Protein AF-A0AAV4LVR0-F1 (afdb_monomer_lite)

Secondary structure (DSSP, 8-state):
-HHHHHHHHHHHH-GGGHHHHHHHHHHHHHHHHHHHHHHHHT-SS-TT---SS-HHHHHHHH-HHHHHHHHHHHHHHHHHHHHGGGS-TTSHHHHHHHHHHHHHHHHHHHHHHHHHHHHHHHHHHHHHHHHHHH-

Foldseek 3Di:
DLLLVLLVLLCVVCVVCVVVSVVLSCLQVLLVVLLVVLVVLVVDDDPQPVVPADPLLNVCVVDPPLVVLLVVLLSLLSVLSNCLVVDDPPDPSNVVSVVSNVVSVVSNVSSSVNSNSSNVVSVVSVVVSVVVVVD

Organism: Babesia caballi (NCBI:txid5871)

Sequence (135 aa):
MSSSYLCFINGKQHPQYLEWFYLLMVIDICGHWLHNYACALYSNTNHKDVKDAYFILRVYYQTKWLMVAAILMYESFLGAMYVRPMYPSGHIIHGFMTIVLYVSAPLFAYKTLTNFLQGVYGCSRIMRYDIETAN

Structure (mmCIF, N/CA/C/O backbone):
data_AF-A0AAV4LVR0-F1
#
_entry.id   AF-A0AAV4LVR0-F1
#
loop_
_atom_site.group_PDB
_atom_site.id
_atom_site.type_symbol
_atom_site.label_atom_id
_atom_site.label_alt_id
_atom_site.label_comp_id
_atom_site.label_asym_id
_atom_site.label_entity_id
_atom_site.label_seq_id
_atom_site.pdbx_PDB_ins_code
_atom_site.Cartn_x
_atom_site.Cartn_y
_atom_site.Cartn_z
_atom_site.occupancy
_atom_site.B_iso_or_equiv
_atom_site.auth_seq_id
_atom_site.auth_comp_id
_atom_site.auth_asym_id
_atom_site.auth_atom_id
_atom_site.pdbx_PDB_model_num
ATOM 1 N N . MET A 1 1 ? 3.302 10.451 2.814 1.00 58.91 1 MET A N 1
ATOM 2 C CA . MET A 1 1 ? 4.139 10.537 4.037 1.00 58.91 1 MET A CA 1
ATOM 3 C C . MET A 1 1 ? 3.326 10.507 5.336 1.00 58.91 1 MET A C 1
ATOM 5 O O . MET A 1 1 ? 3.791 9.873 6.270 1.00 58.91 1 MET A O 1
ATOM 9 N N . SER A 1 2 ? 2.115 11.087 5.406 1.00 71.94 2 SER A N 1
ATOM 10 C CA . SER A 1 2 ? 1.169 10.877 6.533 1.00 71.94 2 SER A CA 1
ATOM 11 C C . SER A 1 2 ? 0.869 9.382 6.779 1.00 71.94 2 SER A C 1
ATOM 13 O O . SER A 1 2 ? 1.028 8.863 7.881 1.00 71.94 2 SER A O 1
ATOM 15 N N . SER A 1 3 ? 0.597 8.648 5.699 1.00 76.44 3 SER A N 1
ATOM 16 C CA . SER A 1 3 ? 0.386 7.195 5.657 1.00 76.44 3 SER A CA 1
ATOM 17 C C . SER A 1 3 ? 1.495 6.360 6.319 1.00 76.44 3 SER A C 1
ATOM 19 O O . SER A 1 3 ? 1.209 5.410 7.043 1.00 76.44 3 SER A O 1
ATOM 21 N N . SER A 1 4 ? 2.763 6.727 6.115 1.00 77.50 4 SER A N 1
ATOM 22 C CA . SER A 1 4 ? 3.925 6.001 6.649 1.00 77.50 4 SER A CA 1
ATOM 23 C C . SER A 1 4 ? 4.046 6.160 8.169 1.00 77.50 4 SER A C 1
ATOM 25 O O . SER A 1 4 ? 4.399 5.216 8.873 1.00 77.50 4 SER A O 1
ATOM 27 N N . TYR A 1 5 ? 3.687 7.338 8.689 1.00 81.31 5 TYR A N 1
ATOM 28 C CA . TYR A 1 5 ? 3.649 7.604 10.126 1.00 81.31 5 TYR A CA 1
ATOM 29 C C . TYR A 1 5 ? 2.566 6.773 10.829 1.00 81.31 5 TYR A C 1
ATOM 31 O O . TYR A 1 5 ? 2.818 6.178 11.877 1.00 81.31 5 TYR A O 1
ATOM 39 N N . LEU A 1 6 ? 1.387 6.649 10.211 1.00 79.88 6 LEU A N 1
ATOM 40 C CA . LEU A 1 6 ? 0.309 5.801 10.723 1.00 79.88 6 LEU A CA 1
ATOM 41 C C . LEU A 1 6 ? 0.693 4.313 10.740 1.00 79.88 6 LEU A C 1
ATOM 43 O O . LEU A 1 6 ? 0.364 3.621 11.704 1.00 79.88 6 LEU A O 1
ATOM 47 N N . CYS A 1 7 ? 1.424 3.820 9.733 1.00 80.38 7 CYS A N 1
ATOM 48 C CA . CYS A 1 7 ? 1.960 2.453 9.745 1.00 80.38 7 CYS A CA 1
ATOM 49 C C . CYS A 1 7 ? 2.930 2.226 10.914 1.00 80.38 7 CYS A C 1
ATOM 51 O O . CYS A 1 7 ? 2.857 1.192 11.576 1.00 80.38 7 CYS A O 1
ATOM 53 N N . PHE A 1 8 ? 3.804 3.194 11.208 1.00 82.94 8 PHE A N 1
ATOM 54 C CA . PHE A 1 8 ? 4.766 3.090 12.309 1.00 82.94 8 PHE A CA 1
ATOM 55 C C . PHE A 1 8 ? 4.081 3.019 13.681 1.00 82.94 8 PHE A C 1
ATOM 57 O O . PHE A 1 8 ? 4.413 2.171 14.511 1.00 82.94 8 PHE A O 1
ATOM 64 N N . ILE A 1 9 ? 3.083 3.876 13.911 1.00 84.69 9 ILE A N 1
ATOM 65 C CA . ILE A 1 9 ? 2.321 3.878 15.163 1.00 84.69 9 ILE A CA 1
ATOM 66 C C . ILE A 1 9 ? 1.537 2.567 15.332 1.00 84.69 9 ILE A C 1
ATOM 68 O O . ILE A 1 9 ? 1.573 1.966 16.408 1.00 84.69 9 ILE A O 1
ATOM 72 N N . ASN A 1 10 ? 0.872 2.094 14.273 1.00 81.56 10 ASN A N 1
ATOM 73 C CA . ASN A 1 10 ? 0.157 0.817 14.303 1.00 81.56 10 ASN A CA 1
ATOM 74 C C . ASN A 1 10 ? 1.111 -0.364 14.547 1.00 81.56 10 ASN A C 1
ATOM 76 O O . ASN A 1 10 ? 0.779 -1.256 15.326 1.00 81.56 10 ASN A O 1
ATOM 80 N N . GLY A 1 11 ? 2.317 -0.343 13.968 1.00 79.44 11 GLY A N 1
ATOM 81 C CA . GLY A 1 11 ? 3.355 -1.347 14.223 1.00 79.44 11 GLY A CA 1
ATOM 82 C C . GLY A 1 11 ? 3.794 -1.405 15.690 1.00 79.44 11 GLY A C 1
ATOM 83 O O . GLY A 1 11 ? 4.008 -2.491 16.222 1.00 79.44 11 GLY A O 1
ATOM 84 N N . LYS A 1 12 ? 3.854 -0.257 16.381 1.00 82.00 12 LYS A N 1
ATOM 85 C CA . LYS A 1 12 ? 4.137 -0.203 17.827 1.00 82.00 12 LYS A CA 1
ATOM 86 C C . LYS A 1 12 ? 2.998 -0.790 18.669 1.00 82.00 12 LYS A C 1
ATOM 88 O O . LYS A 1 12 ? 3.263 -1.451 19.669 1.00 82.00 12 LYS A O 1
ATOM 93 N N . GLN A 1 13 ? 1.744 -0.528 18.299 1.00 81.19 13 GLN A N 1
ATOM 94 C CA . GLN A 1 13 ? 0.571 -1.003 19.044 1.00 81.19 13 GLN A CA 1
ATOM 95 C C . GLN A 1 13 ? 0.274 -2.488 18.797 1.00 81.19 13 GLN A C 1
ATOM 97 O O . GLN A 1 13 ? -0.221 -3.178 19.686 1.00 81.19 13 GLN A O 1
ATOM 102 N N . HIS A 1 14 ? 0.610 -2.989 17.608 1.00 79.12 14 HIS A N 1
ATOM 103 C CA . HIS A 1 14 ? 0.389 -4.367 17.189 1.00 79.12 14 HIS A CA 1
ATOM 104 C C . HIS A 1 14 ? 1.703 -5.033 16.744 1.00 79.12 14 HIS A C 1
ATOM 106 O O . HIS A 1 14 ? 1.898 -5.274 15.549 1.00 79.12 14 HIS A O 1
ATOM 112 N N . PRO A 1 15 ? 2.594 -5.396 17.689 1.00 76.00 15 PRO A N 1
ATOM 113 C CA . PRO A 1 15 ? 3.914 -5.948 17.369 1.00 76.00 15 PRO A CA 1
ATOM 114 C C . PRO A 1 15 ? 3.856 -7.266 16.580 1.00 76.00 15 PRO A C 1
ATOM 116 O O . PRO A 1 15 ? 4.788 -7.585 15.853 1.00 76.00 15 PRO A O 1
ATOM 119 N N . GLN A 1 16 ? 2.744 -8.004 16.658 1.00 78.31 16 GLN A N 1
ATOM 120 C CA . GLN A 1 16 ? 2.517 -9.238 15.894 1.00 78.31 16 GLN A CA 1
ATOM 121 C C . GLN A 1 16 ? 2.384 -9.015 14.376 1.00 78.31 16 GLN A C 1
ATOM 123 O O . GLN A 1 16 ? 2.640 -9.932 13.605 1.00 78.31 16 GLN A O 1
ATOM 128 N N . TYR A 1 17 ? 1.995 -7.813 13.936 1.00 78.94 17 TYR A N 1
ATOM 129 C CA . TYR A 1 17 ? 1.811 -7.469 12.516 1.00 78.94 17 TYR A CA 1
ATOM 130 C C . TYR A 1 17 ? 2.863 -6.474 12.014 1.00 78.94 17 TYR A C 1
ATOM 132 O O . TYR A 1 17 ? 2.716 -5.889 10.941 1.00 78.94 17 TYR A O 1
ATOM 140 N N . LEU A 1 18 ? 3.927 -6.268 12.792 1.00 81.19 18 LEU A N 1
ATOM 141 C CA . LEU A 1 18 ? 4.960 -5.276 12.525 1.00 81.19 18 LEU A CA 1
ATOM 142 C C . LEU A 1 18 ? 5.603 -5.479 11.145 1.00 81.19 18 LEU A C 1
ATOM 144 O O . LEU A 1 18 ? 5.685 -4.528 10.371 1.00 81.19 18 LEU A O 1
ATOM 148 N N . GLU A 1 19 ? 5.967 -6.714 10.794 1.00 83.00 19 GLU A N 1
ATOM 149 C CA . GLU A 1 19 ? 6.558 -7.053 9.490 1.00 83.00 19 GLU A CA 1
ATOM 150 C C . GLU A 1 19 ? 5.664 -6.626 8.317 1.00 83.00 19 GLU A C 1
ATOM 152 O O . GLU A 1 19 ? 6.139 -6.028 7.351 1.00 83.00 19 GLU A O 1
ATOM 157 N N . TRP A 1 20 ? 4.351 -6.839 8.433 1.00 82.69 20 TRP A N 1
ATOM 158 C CA . TRP A 1 20 ? 3.386 -6.449 7.406 1.00 82.69 20 TRP A CA 1
ATOM 159 C C . TRP A 1 20 ? 3.290 -4.933 7.240 1.00 82.69 20 TRP A C 1
ATOM 161 O O . TRP A 1 20 ? 3.254 -4.447 6.110 1.00 82.69 20 TRP A O 1
ATOM 171 N N . PHE A 1 21 ? 3.305 -4.169 8.336 1.00 82.50 21 PHE A N 1
ATOM 172 C CA . PHE A 1 21 ? 3.314 -2.703 8.264 1.00 82.50 21 PHE A CA 1
ATOM 173 C C . PHE A 1 21 ? 4.590 -2.157 7.627 1.00 82.50 21 PHE A C 1
ATOM 175 O O . PHE A 1 21 ? 4.519 -1.206 6.843 1.00 82.50 21 PHE A O 1
ATOM 182 N N . TYR A 1 22 ? 5.741 -2.770 7.914 1.00 83.81 22 TYR A N 1
ATOM 183 C CA . TYR A 1 22 ? 6.998 -2.414 7.261 1.00 83.81 22 TYR A CA 1
ATOM 184 C C . TYR A 1 22 ? 6.974 -2.736 5.766 1.00 83.81 22 TYR A C 1
ATOM 186 O O . TYR A 1 22 ? 7.326 -1.871 4.967 1.00 83.81 22 TYR A O 1
ATOM 194 N N . LEU A 1 23 ? 6.493 -3.917 5.368 1.00 85.19 23 LEU A N 1
ATOM 195 C CA . LEU A 1 23 ? 6.350 -4.279 3.954 1.00 85.19 23 LEU A CA 1
ATOM 196 C C . LEU A 1 23 ? 5.411 -3.325 3.206 1.00 85.19 23 LEU A C 1
ATOM 198 O O . LEU A 1 23 ? 5.763 -2.834 2.136 1.00 85.19 23 LEU A O 1
ATOM 202 N N . LEU A 1 24 ? 4.250 -3.003 3.783 1.00 85.06 24 LEU A N 1
ATOM 203 C CA . LEU A 1 24 ? 3.305 -2.039 3.211 1.00 85.06 24 LEU A CA 1
ATOM 204 C C . LEU A 1 24 ? 3.942 -0.660 3.015 1.00 85.06 24 LEU A C 1
ATOM 206 O O . LEU A 1 24 ? 3.779 -0.044 1.964 1.00 85.06 24 LEU A O 1
ATOM 210 N N . MET A 1 25 ? 4.696 -0.190 4.009 1.00 84.94 25 MET A N 1
ATOM 211 C CA . MET A 1 25 ? 5.405 1.085 3.939 1.00 84.94 25 MET A CA 1
ATOM 212 C C . MET A 1 25 ? 6.498 1.078 2.865 1.00 84.94 25 MET A C 1
ATOM 214 O O . MET A 1 25 ? 6.610 2.044 2.112 1.00 84.94 25 MET A O 1
ATOM 218 N N . VAL A 1 26 ? 7.284 0.002 2.768 1.00 85.56 26 VAL A N 1
ATOM 219 C CA . VAL A 1 26 ? 8.317 -0.145 1.732 1.00 85.56 26 VAL A CA 1
ATOM 220 C C . VAL A 1 26 ? 7.676 -0.145 0.347 1.00 85.56 26 VAL A C 1
ATOM 222 O O . VAL A 1 26 ? 8.125 0.596 -0.520 1.00 85.56 26 VAL A O 1
ATOM 225 N N . ILE A 1 27 ? 6.593 -0.898 0.140 1.00 85.31 27 ILE A N 1
ATOM 226 C CA . ILE A 1 27 ? 5.876 -0.939 -1.143 1.00 85.31 27 ILE A CA 1
ATOM 227 C C . ILE A 1 27 ? 5.308 0.438 -1.506 1.00 85.31 27 ILE A C 1
ATOM 229 O O . ILE A 1 27 ? 5.426 0.857 -2.656 1.00 85.31 27 ILE A O 1
ATOM 233 N N . ASP A 1 28 ? 4.720 1.161 -0.549 1.00 83.06 28 ASP A N 1
ATOM 234 C CA . ASP A 1 28 ? 4.169 2.498 -0.789 1.00 83.06 28 ASP A CA 1
ATOM 235 C C . ASP A 1 28 ? 5.262 3.500 -1.190 1.00 83.06 28 ASP A C 1
ATOM 237 O O . ASP A 1 28 ? 5.119 4.199 -2.195 1.00 83.06 28 ASP A O 1
ATOM 241 N N . ILE A 1 29 ? 6.381 3.531 -0.460 1.00 83.50 29 ILE A N 1
ATOM 242 C CA . ILE A 1 29 ? 7.498 4.441 -0.742 1.00 83.50 29 ILE A CA 1
ATOM 243 C C . ILE A 1 29 ? 8.185 4.037 -2.051 1.00 83.50 29 ILE A C 1
ATOM 245 O O . ILE A 1 29 ? 8.252 4.840 -2.981 1.00 83.50 29 ILE A O 1
ATOM 249 N N . CYS A 1 30 ? 8.660 2.797 -2.168 1.00 84.25 30 CYS A N 1
ATOM 250 C CA . CYS A 1 30 ? 9.381 2.334 -3.351 1.00 84.25 30 CYS A CA 1
ATOM 251 C C . CYS A 1 30 ? 8.521 2.425 -4.616 1.00 84.25 30 CYS A C 1
ATOM 253 O O . CYS A 1 30 ? 9.024 2.868 -5.644 1.00 84.25 30 CYS A O 1
ATOM 255 N N . GLY A 1 31 ? 7.233 2.072 -4.547 1.00 80.88 31 GLY A N 1
ATOM 256 C CA . GLY A 1 31 ? 6.317 2.150 -5.685 1.00 80.88 31 GLY A CA 1
ATOM 257 C C . GLY A 1 31 ? 6.182 3.568 -6.243 1.00 80.88 31 GLY A C 1
ATOM 258 O O . GLY A 1 31 ? 6.350 3.774 -7.447 1.00 80.88 31 GLY A O 1
ATOM 259 N N . HIS A 1 32 ? 5.963 4.562 -5.373 1.00 81.31 32 HIS A N 1
ATOM 260 C CA . HIS A 1 32 ? 5.883 5.963 -5.796 1.00 81.31 32 HIS A CA 1
ATOM 261 C C . HIS A 1 32 ? 7.223 6.480 -6.326 1.00 81.31 32 HIS A C 1
ATOM 263 O O . HIS A 1 32 ? 7.250 7.152 -7.356 1.00 81.31 32 HIS A O 1
ATOM 269 N N . TRP A 1 33 ? 8.335 6.164 -5.657 1.00 80.94 33 TRP A N 1
ATOM 270 C CA . TRP A 1 33 ? 9.660 6.641 -6.060 1.00 80.94 33 TRP A CA 1
ATOM 271 C C . TRP A 1 33 ? 10.123 6.042 -7.391 1.00 80.94 33 TRP A C 1
ATOM 273 O O . TRP A 1 33 ? 10.570 6.791 -8.255 1.00 80.94 33 TRP A O 1
ATOM 283 N N . LEU A 1 34 ? 9.959 4.732 -7.599 1.00 80.44 34 LEU A N 1
ATOM 284 C CA . LEU A 1 34 ? 10.316 4.057 -8.854 1.00 80.44 34 LEU A CA 1
ATOM 285 C C . LEU A 1 34 ? 9.493 4.577 -10.031 1.00 80.44 34 LEU A C 1
ATOM 287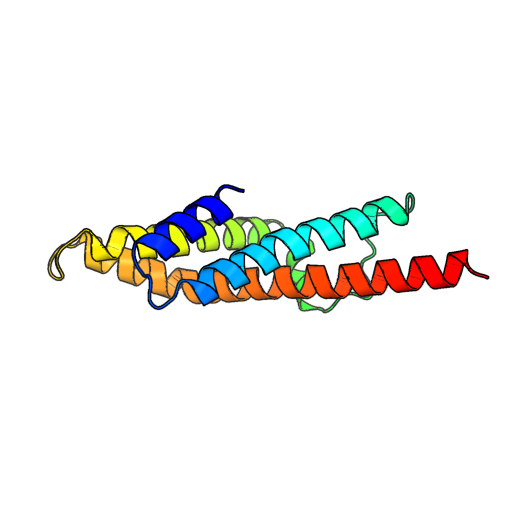 O O . LEU A 1 34 ? 10.037 4.840 -11.102 1.00 80.44 34 LEU A O 1
ATOM 291 N N . HIS A 1 35 ? 8.189 4.774 -9.831 1.00 76.88 35 HIS A N 1
ATOM 292 C CA . HIS A 1 35 ? 7.331 5.345 -10.861 1.00 76.88 35 HIS A CA 1
ATOM 293 C C . HIS A 1 35 ? 7.745 6.780 -11.221 1.00 76.88 35 HIS A C 1
ATOM 295 O O . HIS A 1 35 ? 7.794 7.137 -12.398 1.00 76.88 35 HIS A O 1
ATOM 301 N N . ASN A 1 36 ? 8.073 7.601 -10.219 1.00 78.31 36 ASN A N 1
ATOM 302 C CA . ASN A 1 36 ? 8.480 8.986 -10.439 1.00 78.31 36 ASN A CA 1
ATOM 303 C C . ASN A 1 36 ? 9.867 9.079 -11.098 1.00 78.31 36 ASN A C 1
ATOM 305 O O . ASN A 1 36 ? 10.069 9.887 -12.000 1.00 78.31 36 ASN A O 1
ATOM 309 N N . TYR A 1 37 ? 10.795 8.203 -10.707 1.00 81.19 37 TYR A N 1
ATOM 310 C CA . TYR A 1 37 ? 12.119 8.088 -11.317 1.00 81.19 37 TYR A CA 1
ATOM 311 C C . TYR A 1 37 ? 12.033 7.663 -12.789 1.00 81.19 37 TYR A C 1
ATOM 313 O O . TYR A 1 37 ? 12.628 8.306 -13.651 1.00 81.19 37 TYR A O 1
ATOM 321 N N . ALA A 1 38 ? 11.202 6.664 -13.105 1.00 74.75 38 ALA A N 1
ATOM 322 C CA . ALA A 1 38 ? 10.928 6.270 -14.486 1.00 74.75 38 ALA A CA 1
ATOM 323 C C . ALA A 1 38 ? 10.324 7.419 -15.317 1.00 74.75 38 ALA A C 1
ATOM 325 O O . ALA A 1 38 ? 10.647 7.578 -16.492 1.00 74.75 38 ALA A O 1
ATOM 326 N N . CYS A 1 39 ? 9.452 8.240 -14.722 1.00 70.75 39 CYS A N 1
ATOM 327 C CA . CYS A 1 39 ? 8.912 9.429 -15.384 1.00 70.75 39 CYS A CA 1
ATOM 328 C C . CYS A 1 39 ? 9.972 10.517 -15.620 1.00 70.75 39 CYS A C 1
ATOM 330 O O . CYS A 1 39 ? 9.897 11.199 -16.639 1.00 70.75 39 CYS A O 1
ATOM 332 N N . ALA A 1 40 ? 10.944 10.670 -14.717 1.00 78.19 40 ALA A N 1
ATOM 333 C CA . ALA A 1 40 ? 12.033 11.634 -14.858 1.00 78.19 40 ALA A CA 1
ATOM 334 C C . ALA A 1 40 ? 13.041 11.231 -15.949 1.00 78.19 40 ALA A C 1
ATOM 336 O O . ALA A 1 40 ? 13.430 12.080 -16.746 1.00 78.19 40 ALA A O 1
ATOM 337 N N . LEU A 1 41 ? 13.417 9.947 -16.024 1.00 70.81 41 LEU A N 1
ATOM 338 C CA . LEU A 1 41 ? 14.373 9.437 -17.019 1.00 70.81 41 LEU A CA 1
ATOM 339 C C . LEU A 1 41 ? 13.914 9.660 -18.459 1.00 70.81 41 LEU A C 1
ATOM 341 O O . LEU A 1 41 ? 14.698 10.069 -19.307 1.00 70.81 41 LEU A O 1
ATOM 345 N N . TYR A 1 42 ? 12.629 9.444 -18.735 1.00 67.12 42 TYR A N 1
ATOM 346 C CA . TYR A 1 42 ? 12.120 9.561 -20.098 1.00 67.12 42 TYR A CA 1
ATOM 347 C C . TYR A 1 42 ? 12.030 11.005 -20.616 1.00 67.12 42 TYR A C 1
ATOM 349 O O . TYR A 1 42 ? 11.803 11.147 -21.810 1.00 67.12 42 TYR A O 1
ATOM 357 N N . SER A 1 43 ? 12.191 12.038 -19.764 1.00 56.41 43 SER A N 1
ATOM 358 C CA . SER A 1 43 ? 12.276 13.500 -20.032 1.00 56.41 43 SER A CA 1
ATOM 359 C C . SER A 1 43 ? 11.439 14.101 -21.186 1.00 56.41 43 SER A C 1
ATOM 361 O O . SER A 1 43 ? 11.660 15.236 -21.603 1.00 56.41 43 SER A O 1
ATOM 363 N N . ASN A 1 44 ? 10.466 13.379 -21.744 1.00 45.69 44 ASN A N 1
ATOM 364 C CA . ASN A 1 44 ? 9.641 13.844 -22.841 1.00 45.69 44 ASN A CA 1
ATOM 365 C C . ASN A 1 44 ? 8.446 12.918 -23.110 1.00 45.69 44 ASN A C 1
ATOM 367 O O . ASN A 1 44 ? 8.546 11.695 -23.095 1.00 45.69 44 ASN A O 1
ATOM 371 N N . THR A 1 45 ? 7.328 13.560 -23.451 1.00 44.66 45 THR A N 1
ATOM 372 C CA . THR A 1 45 ? 6.035 13.025 -23.917 1.00 44.66 45 THR A CA 1
ATOM 373 C C . THR A 1 45 ? 5.081 12.428 -22.863 1.00 44.66 45 THR A C 1
ATOM 375 O O . THR A 1 45 ? 5.018 11.237 -22.601 1.00 44.66 45 THR A O 1
ATOM 378 N N . ASN A 1 46 ? 4.258 13.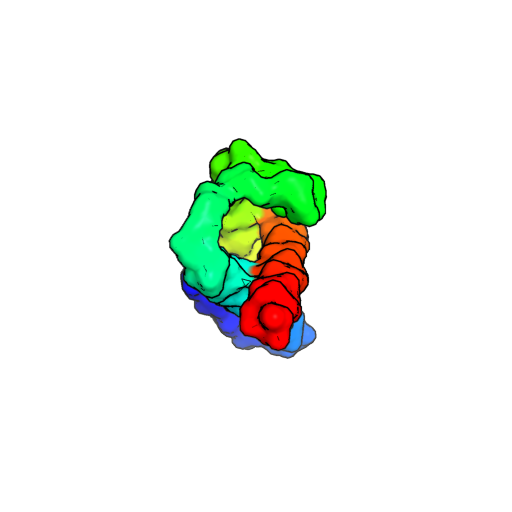331 -22.308 1.00 40.31 46 ASN A N 1
ATOM 379 C CA . ASN A 1 46 ? 2.926 13.116 -21.724 1.00 40.31 46 ASN A CA 1
ATOM 380 C C . ASN A 1 46 ? 2.768 11.970 -20.701 1.00 40.31 46 ASN A C 1
ATOM 382 O O . ASN A 1 46 ? 2.533 10.815 -21.047 1.00 40.31 46 ASN A O 1
ATOM 386 N N . HIS A 1 47 ? 2.641 12.340 -19.423 1.00 48.56 47 HIS A N 1
ATOM 387 C CA . HIS A 1 47 ? 2.188 11.505 -18.290 1.00 48.56 47 HIS A CA 1
ATOM 388 C C . HIS A 1 47 ? 0.796 10.839 -18.470 1.00 48.56 47 HIS A C 1
ATOM 390 O O . HIS A 1 47 ? 0.235 10.292 -17.524 1.00 48.56 47 HIS A O 1
ATOM 396 N N . LYS A 1 48 ? 0.199 10.940 -19.664 1.00 42.25 48 LYS A N 1
ATOM 397 C CA . LYS A 1 48 ? -1.145 10.494 -20.036 1.00 42.25 48 LYS A CA 1
ATOM 398 C C . LYS A 1 48 ? -1.173 9.344 -21.037 1.00 42.25 48 LYS A C 1
ATOM 400 O O . LYS A 1 48 ? -2.243 8.759 -21.186 1.00 42.25 48 LYS A O 1
ATOM 405 N N . ASP A 1 49 ? -0.065 8.992 -21.691 1.00 42.03 49 ASP A N 1
ATOM 406 C CA . ASP A 1 49 ? -0.059 7.874 -22.646 1.00 42.03 49 ASP A CA 1
ATOM 407 C C . ASP A 1 49 ? 0.524 6.606 -22.016 1.00 42.03 49 ASP A C 1
ATOM 409 O O . ASP A 1 49 ? 1.518 6.025 -22.433 1.00 42.03 49 ASP A O 1
ATOM 413 N N . VAL A 1 50 ? -0.129 6.183 -20.937 1.00 51.53 50 VAL A N 1
ATOM 414 C CA . VAL A 1 50 ? 0.087 4.876 -20.325 1.00 51.53 50 VAL A CA 1
ATOM 415 C C . VAL A 1 50 ? -0.882 3.889 -20.988 1.00 51.53 50 VAL A C 1
ATOM 417 O O . VAL A 1 50 ? -1.796 3.369 -20.350 1.00 51.53 50 VAL A O 1
ATOM 420 N N . LYS A 1 51 ? -0.757 3.689 -22.306 1.00 44.72 51 LYS A N 1
ATOM 421 C CA . LYS A 1 51 ? -1.566 2.690 -23.033 1.00 44.72 51 LYS A CA 1
ATOM 422 C C . LYS A 1 51 ? -1.178 1.250 -22.679 1.00 44.72 51 LYS A C 1
ATOM 424 O O . LYS A 1 51 ? -2.037 0.381 -22.767 1.00 44.72 51 LYS A O 1
ATOM 429 N N . ASP A 1 52 ? 0.046 1.047 -22.187 1.00 48.22 52 ASP A N 1
ATOM 430 C CA . ASP A 1 52 ? 0.627 -0.270 -21.879 1.00 48.22 52 ASP A CA 1
ATOM 431 C C . ASP A 1 52 ? 0.630 -0.657 -20.389 1.00 48.22 52 ASP A C 1
ATOM 433 O O . ASP A 1 52 ? 1.125 -1.729 -20.038 1.00 48.22 52 ASP A O 1
ATOM 437 N N . ALA A 1 53 ? 0.100 0.168 -19.477 1.00 53.34 53 ALA A N 1
ATOM 438 C CA . ALA A 1 53 ? -0.040 -0.292 -18.093 1.00 53.34 53 ALA A CA 1
ATOM 439 C C . ALA A 1 53 ? -1.277 -1.167 -17.914 1.00 53.34 53 ALA A C 1
ATOM 441 O O . ALA A 1 53 ? -2.299 -1.002 -18.581 1.00 53.34 53 ALA A O 1
ATOM 442 N N . TYR A 1 54 ? -1.192 -2.049 -16.919 1.00 58.78 54 TYR A N 1
ATOM 443 C CA . TYR A 1 54 ? -2.302 -2.852 -16.425 1.00 58.78 54 TYR A CA 1
ATOM 444 C C . TYR A 1 54 ? -3.593 -2.025 -16.307 1.00 58.78 54 TYR A C 1
ATOM 446 O O . TYR A 1 54 ? -3.585 -0.913 -15.774 1.00 58.78 54 TYR A O 1
ATOM 454 N N . PHE A 1 55 ? -4.714 -2.592 -16.765 1.00 56.16 55 PHE A N 1
ATOM 455 C CA . PHE A 1 55 ? -6.048 -1.969 -16.771 1.00 56.16 55 PHE A CA 1
ATOM 456 C C . PHE A 1 55 ? -6.407 -1.296 -15.434 1.00 56.16 55 PHE A C 1
ATOM 458 O O . PHE A 1 55 ? -6.952 -0.196 -15.407 1.00 56.16 55 PHE A O 1
ATOM 465 N N . ILE A 1 56 ? -6.010 -1.921 -14.325 1.00 62.50 56 ILE A N 1
ATOM 466 C CA . ILE A 1 56 ? -6.185 -1.426 -12.953 1.00 62.50 56 ILE A CA 1
ATOM 467 C C . ILE A 1 56 ? -5.505 -0.065 -12.746 1.00 62.50 56 ILE A C 1
ATOM 469 O O . ILE A 1 56 ? -6.092 0.851 -12.172 1.00 62.50 56 ILE A O 1
ATOM 473 N N . LEU A 1 57 ? -4.287 0.103 -13.261 1.00 64.50 57 LEU A N 1
ATOM 474 C CA . LEU A 1 57 ? -3.545 1.352 -13.149 1.00 64.50 57 LEU A CA 1
ATOM 475 C C . LEU A 1 57 ? -4.145 2.437 -14.053 1.00 64.50 57 LEU A C 1
ATOM 477 O O . LEU A 1 57 ? -4.231 3.599 -13.662 1.00 64.50 57 LEU A O 1
ATOM 481 N N . ARG A 1 58 ? -4.646 2.051 -15.231 1.00 64.06 58 ARG A N 1
ATOM 482 C CA . ARG A 1 58 ? -5.349 2.964 -16.138 1.00 64.06 58 ARG A CA 1
ATOM 483 C C . ARG A 1 58 ? -6.640 3.500 -15.517 1.00 64.06 58 ARG A C 1
ATOM 485 O O . ARG A 1 58 ? -6.856 4.707 -15.542 1.00 64.06 58 ARG A O 1
ATOM 492 N N . VAL A 1 59 ? -7.454 2.641 -14.898 1.00 64.00 59 VAL A N 1
ATOM 493 C CA . VAL A 1 59 ? -8.679 3.045 -14.179 1.00 64.00 59 VAL A CA 1
ATOM 494 C C . VAL A 1 59 ? -8.352 3.951 -12.986 1.00 64.00 59 VAL A C 1
ATOM 496 O O . VAL A 1 59 ? -9.046 4.950 -12.769 1.00 64.00 59 VAL A O 1
ATOM 499 N N . TYR A 1 60 ? -7.269 3.646 -12.262 1.00 65.19 60 TYR A N 1
ATOM 500 C CA . TYR A 1 60 ? -6.761 4.471 -11.164 1.00 65.19 60 TYR A CA 1
ATOM 501 C C . TYR A 1 60 ? -6.400 5.894 -11.617 1.00 65.19 60 TYR A C 1
ATOM 503 O O . TYR A 1 60 ? -6.857 6.862 -11.012 1.00 65.19 60 TYR A O 1
ATOM 511 N N . TYR A 1 61 ? -5.641 6.042 -12.709 1.00 64.06 61 TYR A N 1
ATOM 512 C CA . TYR A 1 61 ? -5.232 7.358 -13.217 1.00 64.06 61 TYR A CA 1
ATOM 513 C C . TYR A 1 61 ? -6.327 8.100 -13.993 1.00 64.06 61 TYR A C 1
ATOM 515 O O . TYR A 1 61 ? -6.346 9.331 -14.005 1.00 64.06 61 TYR A O 1
ATOM 523 N N . GLN A 1 62 ? -7.254 7.385 -14.631 1.00 70.44 62 GLN A N 1
ATOM 524 C CA . GLN A 1 62 ? -8.352 7.991 -15.385 1.00 70.44 62 GLN A CA 1
ATOM 525 C C . GLN A 1 62 ? -9.385 8.655 -14.462 1.00 70.44 62 GLN A C 1
ATOM 527 O O . GLN A 1 62 ? -10.024 9.636 -14.847 1.00 70.44 62 GLN A O 1
ATOM 532 N N . THR A 1 63 ? -9.515 8.171 -13.224 1.00 75.06 63 THR A N 1
ATOM 533 C CA . THR A 1 63 ? -10.587 8.580 -12.315 1.00 75.06 63 THR A CA 1
ATOM 534 C C . THR A 1 63 ? -10.025 9.299 -11.092 1.00 75.06 63 THR A C 1
ATOM 536 O O . THR A 1 63 ? -9.759 8.692 -10.056 1.00 75.06 63 THR A O 1
ATOM 539 N N . LYS A 1 64 ? -9.900 10.631 -11.174 1.00 75.50 64 LYS A N 1
ATOM 540 C CA . LYS A 1 64 ? -9.404 11.472 -10.061 1.00 75.50 64 LYS A CA 1
ATOM 541 C C . LYS A 1 64 ? -10.158 11.234 -8.745 1.00 75.50 64 LYS A C 1
ATOM 543 O O . LYS A 1 64 ? -9.549 11.235 -7.680 1.00 75.50 64 LYS A O 1
ATOM 548 N N . TRP A 1 65 ? -11.466 10.984 -8.827 1.00 77.56 65 TRP A N 1
ATOM 549 C CA . TRP A 1 65 ? -12.302 10.653 -7.671 1.00 77.56 65 TRP A CA 1
ATOM 550 C C . TRP A 1 65 ? -11.888 9.347 -6.984 1.00 77.56 65 TRP A C 1
ATOM 552 O O . TRP A 1 65 ? -11.822 9.316 -5.759 1.00 77.56 65 TRP A O 1
ATOM 562 N N . LEU A 1 66 ? -11.549 8.296 -7.743 1.00 79.38 66 LEU A N 1
ATOM 563 C CA . LEU A 1 66 ? -11.077 7.029 -7.169 1.00 79.38 66 LEU A CA 1
ATOM 564 C C . LEU A 1 66 ? -9.719 7.195 -6.492 1.00 79.38 66 LEU A C 1
ATOM 566 O O . LEU A 1 66 ? -9.499 6.611 -5.438 1.00 79.38 66 LEU A O 1
ATOM 570 N N . MET A 1 67 ? -8.828 8.012 -7.058 1.00 79.94 67 MET A N 1
ATOM 571 C CA . MET A 1 67 ? -7.531 8.305 -6.448 1.00 79.94 67 MET A CA 1
ATOM 572 C C . MET A 1 67 ? -7.697 8.961 -5.070 1.00 79.94 67 MET A C 1
ATOM 574 O O . MET A 1 67 ? -7.107 8.495 -4.097 1.00 79.94 67 MET A O 1
ATOM 578 N N . VAL A 1 68 ? -8.536 9.998 -4.974 1.00 82.12 68 VAL A N 1
ATOM 579 C CA . VAL A 1 68 ? -8.803 10.696 -3.705 1.00 82.12 68 VAL A CA 1
ATOM 580 C C . VAL A 1 68 ? -9.519 9.779 -2.714 1.00 82.12 68 VAL A C 1
ATOM 582 O O . VAL A 1 68 ? -9.103 9.690 -1.562 1.00 82.12 68 VAL A O 1
ATOM 585 N N . ALA A 1 69 ? -10.542 9.045 -3.160 1.00 83.62 69 ALA A N 1
ATOM 586 C CA . ALA A 1 69 ? -11.265 8.102 -2.311 1.00 83.62 69 ALA A CA 1
ATOM 587 C C . ALA A 1 69 ? -10.346 6.997 -1.766 1.00 83.62 69 ALA A C 1
ATOM 589 O O . ALA A 1 69 ? -10.401 6.686 -0.581 1.00 83.62 69 ALA A O 1
ATOM 590 N N . ALA A 1 70 ? -9.461 6.442 -2.596 1.00 83.94 70 ALA A N 1
ATOM 591 C CA . ALA A 1 70 ? -8.513 5.413 -2.182 1.00 83.94 70 ALA A CA 1
ATOM 592 C C . ALA A 1 70 ? -7.515 5.929 -1.134 1.00 83.94 70 ALA A C 1
ATOM 594 O O . ALA A 1 70 ? -7.214 5.214 -0.185 1.00 83.94 70 ALA A O 1
ATOM 595 N N . ILE A 1 71 ? -7.031 7.170 -1.271 1.00 83.94 71 ILE A N 1
ATOM 596 C CA . ILE A 1 71 ? -6.127 7.790 -0.288 1.00 83.94 71 ILE A CA 1
ATOM 597 C C . ILE A 1 71 ? -6.857 8.036 1.036 1.00 83.94 71 ILE A C 1
ATOM 599 O O . ILE A 1 71 ? -6.373 7.612 2.083 1.00 83.94 71 ILE A O 1
ATOM 603 N N . LEU A 1 72 ? -8.043 8.653 0.991 1.00 85.81 72 LEU A N 1
ATOM 604 C CA . LEU A 1 72 ? -8.834 8.929 2.194 1.00 85.81 72 LEU A CA 1
ATOM 605 C C . LEU A 1 72 ? -9.195 7.645 2.941 1.00 85.81 72 LEU A C 1
ATOM 607 O O . LEU A 1 72 ? -9.103 7.596 4.165 1.00 85.81 72 LEU A O 1
ATOM 611 N N . MET A 1 73 ? -9.574 6.592 2.218 1.00 84.56 73 MET A N 1
ATOM 612 C CA . MET A 1 73 ? -9.927 5.307 2.822 1.00 84.56 73 MET A CA 1
ATOM 613 C C . MET A 1 73 ? -8.707 4.566 3.357 1.00 84.56 73 MET A C 1
ATOM 615 O O . MET A 1 73 ? -8.807 3.932 4.400 1.00 84.56 73 MET A O 1
ATOM 619 N N . TYR A 1 74 ? -7.547 4.691 2.711 1.00 85.69 74 TYR A N 1
ATOM 620 C CA . TYR A 1 74 ? -6.292 4.148 3.225 1.00 85.69 74 TYR A CA 1
ATOM 621 C C . TYR A 1 74 ? -5.908 4.790 4.570 1.00 85.69 74 TYR A C 1
ATOM 623 O O . TYR A 1 74 ? -5.607 4.084 5.532 1.00 85.69 74 TYR A O 1
ATOM 631 N N . GLU A 1 75 ? -5.967 6.123 4.671 1.00 86.00 75 GLU A N 1
ATOM 632 C CA . GLU A 1 75 ? -5.697 6.826 5.934 1.00 86.00 75 GLU A CA 1
ATOM 633 C C . GLU A 1 75 ? -6.762 6.528 6.996 1.00 86.00 75 GLU A C 1
ATOM 635 O O . GLU A 1 75 ? -6.426 6.281 8.154 1.00 86.00 75 GLU A O 1
ATOM 640 N N . SER A 1 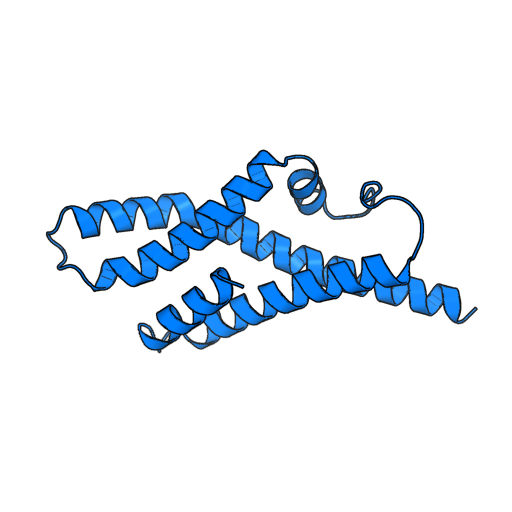76 ? -8.035 6.468 6.594 1.00 84.81 76 SER A N 1
ATOM 641 C CA . SER A 1 76 ? -9.148 6.119 7.486 1.00 84.81 76 SER A CA 1
ATOM 642 C C . SER A 1 76 ? -9.027 4.697 8.031 1.00 84.81 76 SER A C 1
ATOM 644 O O . SER A 1 76 ? -9.314 4.479 9.204 1.00 84.81 76 SER A O 1
ATOM 646 N N . PHE A 1 77 ? -8.561 3.738 7.223 1.00 86.88 77 PHE A N 1
ATOM 647 C CA . PHE A 1 77 ? -8.325 2.359 7.652 1.00 86.88 77 PHE A CA 1
ATOM 648 C C . PHE A 1 77 ? -7.233 2.290 8.724 1.00 86.88 77 PHE A C 1
ATOM 650 O O . PHE A 1 77 ? -7.457 1.740 9.801 1.00 86.88 77 PHE A O 1
ATOM 657 N N . LEU A 1 78 ? -6.071 2.902 8.466 1.00 83.88 78 LEU A N 1
ATOM 658 C CA . LEU A 1 78 ? -4.960 2.921 9.423 1.00 83.88 78 LEU A CA 1
ATOM 659 C C . LEU A 1 78 ? -5.302 3.701 10.701 1.00 83.88 78 LEU A C 1
ATOM 661 O O . LEU A 1 78 ? -4.888 3.307 11.793 1.00 83.88 78 LEU A O 1
ATOM 665 N N . GLY A 1 79 ? -6.074 4.784 10.581 1.00 83.75 79 GLY A N 1
ATOM 666 C CA . GLY A 1 79 ? -6.579 5.547 11.721 1.00 83.75 79 GLY A CA 1
ATOM 667 C C . GLY A 1 79 ? -7.590 4.755 12.553 1.00 83.75 79 GLY A C 1
ATOM 668 O O . GLY A 1 79 ? -7.461 4.680 13.773 1.00 83.75 79 GLY A O 1
ATOM 669 N N . ALA A 1 80 ? -8.560 4.102 11.909 1.00 83.69 80 ALA A N 1
ATOM 670 C CA . ALA A 1 80 ? -9.546 3.264 12.589 1.00 83.69 80 ALA A CA 1
ATOM 671 C C . ALA A 1 80 ? -8.889 2.067 13.290 1.00 83.69 80 ALA A C 1
ATOM 673 O O . ALA A 1 80 ? -9.282 1.723 14.406 1.00 83.69 80 ALA A O 1
ATOM 674 N N . MET A 1 81 ? -7.862 1.467 12.676 1.00 83.81 81 MET A N 1
ATOM 675 C CA . MET A 1 81 ? -7.110 0.367 13.279 1.00 83.81 81 MET A CA 1
ATOM 676 C C . MET A 1 81 ? -6.367 0.797 14.552 1.00 83.81 81 MET A C 1
ATOM 678 O O . MET A 1 81 ? -6.375 0.054 15.529 1.00 83.81 81 MET A O 1
ATOM 682 N N . TYR A 1 82 ? -5.821 2.016 14.572 1.00 84.25 82 TYR A N 1
ATOM 683 C CA . TYR A 1 82 ? -5.139 2.592 15.734 1.00 84.25 82 TYR A CA 1
ATOM 684 C C . TYR A 1 82 ? -6.097 2.973 16.877 1.00 84.25 82 TYR A C 1
ATOM 686 O O . TYR A 1 82 ? -5.821 2.738 18.055 1.00 84.25 82 TYR A O 1
ATOM 694 N N . VAL A 1 83 ? -7.246 3.569 16.538 1.00 82.81 83 VAL A N 1
ATOM 695 C CA . VAL A 1 83 ? -8.204 4.112 17.517 1.00 82.81 83 VAL A CA 1
ATOM 696 C C . VAL A 1 83 ? -9.084 3.018 18.130 1.00 82.81 83 VAL A C 1
ATOM 698 O O . VAL A 1 83 ? -9.445 3.095 19.303 1.00 82.81 83 VAL A O 1
ATOM 701 N N . ARG A 1 84 ? -9.422 1.965 17.378 1.00 82.19 84 ARG A N 1
ATOM 702 C CA . ARG A 1 84 ? -10.325 0.892 17.832 1.00 82.19 84 ARG A CA 1
ATOM 703 C C . ARG A 1 84 ? -9.898 0.207 19.150 1.00 82.19 84 ARG A C 1
ATOM 705 O O . ARG A 1 84 ? -10.773 0.027 19.999 1.00 82.19 84 ARG A O 1
ATOM 712 N N . PRO A 1 85 ? -8.621 -0.169 19.371 1.00 81.31 85 PRO A N 1
ATOM 713 C CA . PRO A 1 85 ? -8.172 -0.790 20.620 1.00 81.31 85 PRO A CA 1
ATOM 714 C C . PRO A 1 85 ? -8.157 0.158 21.826 1.00 81.31 85 PRO A C 1
ATOM 716 O O . PRO A 1 85 ? -8.043 -0.314 22.952 1.00 81.31 85 PRO A O 1
ATOM 719 N N . MET A 1 86 ? -8.253 1.479 21.619 1.00 81.75 86 MET A N 1
ATOM 720 C CA . MET A 1 86 ? -8.256 2.457 22.716 1.00 81.75 86 MET A CA 1
ATOM 721 C C . MET A 1 86 ? -9.581 2.491 23.486 1.00 81.75 86 MET A C 1
ATOM 723 O O . MET A 1 86 ? -9.620 2.999 24.605 1.00 81.75 86 MET A O 1
ATOM 727 N N . TYR A 1 87 ? -10.659 1.954 22.907 1.00 82.06 87 TYR A N 1
ATOM 728 C CA . TYR A 1 87 ? -11.991 1.964 23.506 1.00 82.06 87 TYR A CA 1
ATOM 729 C C . TYR A 1 87 ? -12.462 0.543 23.863 1.00 82.06 87 TYR A C 1
ATOM 731 O O . TYR A 1 87 ? -12.303 -0.368 23.043 1.00 82.06 87 TYR A O 1
ATOM 739 N N . PRO A 1 88 ? -13.099 0.345 25.038 1.00 79.56 88 PRO A N 1
ATOM 740 C CA . PRO A 1 88 ? -13.686 -0.937 25.421 1.00 79.56 88 PRO A CA 1
ATOM 741 C C . PRO A 1 88 ? -14.770 -1.399 24.436 1.00 79.56 88 PRO A C 1
ATOM 743 O O . PRO A 1 88 ? -15.484 -0.584 23.846 1.00 79.56 88 PRO A O 1
ATOM 746 N N . SER A 1 89 ? -14.960 -2.716 24.335 1.00 67.50 89 SER A N 1
ATOM 747 C CA . SER A 1 89 ? -15.832 -3.420 23.378 1.00 67.50 89 SER A CA 1
ATOM 748 C C . SER A 1 89 ? -17.350 -3.168 23.508 1.00 67.50 89 SER A C 1
ATOM 750 O O . SER A 1 89 ? -18.132 -3.826 22.830 1.00 67.50 89 SER A O 1
ATOM 752 N N . GLY A 1 90 ? -17.785 -2.194 24.313 1.00 70.00 90 GLY A N 1
ATOM 753 C CA . GLY A 1 90 ? -19.187 -1.763 24.446 1.00 70.00 90 GLY A CA 1
ATOM 754 C C . GLY A 1 90 ? -19.448 -0.303 24.057 1.00 70.00 90 GLY A C 1
ATOM 755 O O . GLY A 1 90 ? -20.592 0.143 24.079 1.00 70.00 90 GLY A O 1
ATOM 756 N N . HIS A 1 91 ? -18.411 0.464 23.703 1.00 81.88 91 HIS A N 1
ATOM 757 C CA . HIS A 1 91 ? -18.580 1.862 23.310 1.00 81.88 91 HIS A CA 1
ATOM 758 C C . HIS A 1 91 ? -19.022 1.993 21.849 1.00 81.88 91 HIS A C 1
ATOM 760 O O . HIS A 1 91 ? -18.471 1.347 20.958 1.00 81.88 91 HIS A O 1
ATOM 766 N N . ILE A 1 92 ? -19.944 2.927 21.587 1.00 81.94 92 ILE A N 1
ATOM 767 C CA . ILE A 1 92 ? -20.437 3.280 20.239 1.00 81.94 92 ILE A CA 1
ATOM 768 C C . ILE A 1 92 ? -19.268 3.576 19.281 1.00 81.94 92 ILE A C 1
ATOM 770 O O . ILE A 1 92 ? -19.299 3.193 18.113 1.00 81.94 92 ILE A O 1
ATOM 774 N N . ILE A 1 93 ? -18.197 4.185 19.800 1.00 80.94 93 ILE A N 1
ATOM 775 C CA . ILE A 1 93 ? -16.972 4.499 19.054 1.00 80.94 93 ILE A CA 1
ATOM 776 C C . ILE A 1 93 ? -16.279 3.221 18.554 1.00 80.94 93 ILE A C 1
ATOM 778 O O . ILE A 1 93 ? -15.856 3.175 17.404 1.00 80.94 93 ILE A O 1
ATOM 782 N N . HIS A 1 94 ? -16.217 2.155 19.359 1.00 82.19 94 HIS A N 1
ATOM 783 C CA . HIS A 1 94 ? -15.618 0.883 18.941 1.00 82.19 94 HIS A CA 1
ATOM 784 C C . HIS A 1 94 ? -16.410 0.238 17.790 1.00 82.19 94 HIS A C 1
ATOM 786 O O . HIS A 1 94 ? -15.819 -0.249 16.821 1.00 82.19 94 HIS A O 1
ATOM 792 N N . GLY A 1 95 ? -17.746 0.280 17.863 1.00 81.12 95 GLY A N 1
ATOM 793 C CA . GLY A 1 95 ? -18.629 -0.200 16.796 1.00 81.12 95 GLY A CA 1
ATOM 794 C C . GLY A 1 95 ? -18.478 0.607 15.505 1.00 81.12 95 GLY A C 1
ATOM 795 O O . GLY A 1 95 ? -18.270 0.032 14.438 1.00 81.12 95 GLY A O 1
ATOM 796 N N . PHE A 1 96 ? -18.485 1.939 15.606 1.00 85.31 96 PHE A N 1
ATOM 797 C CA . PHE A 1 96 ? -18.302 2.831 14.460 1.00 85.31 96 PHE A CA 1
ATOM 798 C C . PHE A 1 96 ? -16.943 2.628 13.776 1.00 85.31 96 PHE A C 1
ATOM 800 O O . PHE A 1 96 ? -16.890 2.443 12.562 1.00 85.31 96 PHE A O 1
ATOM 807 N N . MET A 1 97 ? -15.848 2.570 14.543 1.00 85.25 97 MET A N 1
ATOM 808 C CA . MET A 1 97 ? -14.508 2.335 13.987 1.00 85.25 97 MET A CA 1
ATOM 809 C C . MET A 1 97 ? -14.388 0.957 13.331 1.00 85.25 97 MET A C 1
ATOM 811 O O . MET A 1 97 ? -13.697 0.813 12.327 1.00 85.25 97 MET A O 1
ATOM 815 N N . THR A 1 98 ? -15.099 -0.049 13.846 1.00 82.69 98 THR A N 1
ATOM 816 C CA . THR A 1 98 ? -15.150 -1.381 13.229 1.00 82.69 98 THR A CA 1
ATOM 817 C C . THR A 1 98 ? -15.853 -1.339 11.867 1.00 82.69 98 THR A C 1
ATOM 819 O O . THR A 1 98 ? -15.345 -1.909 10.904 1.00 82.69 98 THR A O 1
ATOM 822 N N . ILE A 1 99 ? -16.969 -0.611 11.741 1.00 86.06 99 ILE A N 1
ATOM 823 C CA . ILE A 1 99 ? -17.664 -0.421 10.455 1.00 86.06 99 ILE A CA 1
ATOM 824 C C . ILE A 1 99 ? -16.762 0.313 9.459 1.00 86.06 99 ILE A C 1
ATOM 826 O O . ILE A 1 99 ? -16.607 -0.139 8.324 1.00 86.06 99 ILE A O 1
ATOM 830 N N . VAL A 1 100 ? -16.129 1.411 9.887 1.00 86.62 100 VAL A N 1
ATOM 831 C CA . VAL A 1 100 ? -15.192 2.175 9.048 1.00 86.62 100 VAL A CA 1
ATOM 832 C C . VAL A 1 100 ? -14.054 1.281 8.559 1.00 86.62 100 VAL A C 1
ATOM 834 O O . VAL A 1 100 ? -13.711 1.332 7.380 1.00 86.62 100 VAL A O 1
ATOM 837 N N . LEU A 1 101 ? -13.513 0.418 9.420 1.00 87.19 101 LEU A N 1
ATOM 838 C CA . LEU A 1 101 ? -12.456 -0.528 9.066 1.00 87.19 101 LEU A CA 1
ATOM 839 C C . LEU A 1 101 ? -12.913 -1.512 7.977 1.00 87.19 101 LEU A C 1
ATOM 841 O O . LEU A 1 101 ? -12.213 -1.679 6.982 1.00 87.19 101 LEU A O 1
ATOM 845 N N . TYR A 1 102 ? -14.101 -2.110 8.103 1.00 86.56 102 TYR A N 1
ATOM 846 C CA . TYR A 1 102 ? -14.617 -3.038 7.087 1.00 86.56 102 TYR A CA 1
ATOM 847 C C . TYR A 1 102 ? -14.941 -2.358 5.753 1.00 86.56 102 TYR A C 1
ATOM 849 O O . TYR A 1 102 ? -14.665 -2.923 4.697 1.00 86.56 102 TYR A O 1
ATOM 857 N N . VAL A 1 103 ? -15.489 -1.141 5.783 1.00 87.50 103 VAL A N 1
ATOM 858 C CA . VAL A 1 103 ? -15.818 -0.380 4.565 1.00 87.50 103 VAL A CA 1
ATOM 859 C C . VAL A 1 103 ? -14.556 0.112 3.852 1.00 87.50 103 VAL A C 1
ATOM 861 O O . VAL A 1 103 ? -14.501 0.120 2.623 1.00 87.50 103 VAL A O 1
ATOM 864 N N . SER A 1 104 ? -13.524 0.499 4.605 1.00 86.25 104 SER A N 1
ATOM 865 C CA . SER A 1 104 ? -12.262 0.991 4.042 1.00 86.25 104 SER A CA 1
ATOM 866 C C . SER A 1 104 ? -11.308 -0.127 3.608 1.00 86.25 104 SER A C 1
ATOM 868 O O . SER A 1 104 ? -10.495 0.103 2.715 1.00 86.25 104 SER A O 1
ATOM 870 N N . ALA A 1 105 ? -11.445 -1.348 4.139 1.00 85.00 105 ALA A N 1
ATOM 871 C CA . ALA A 1 105 ? -10.628 -2.511 3.779 1.00 85.00 105 ALA A CA 1
ATOM 872 C C . ALA A 1 105 ? -10.517 -2.803 2.261 1.00 85.00 105 ALA A C 1
ATOM 874 O O . ALA A 1 105 ? -9.390 -2.964 1.781 1.00 85.00 105 ALA A O 1
ATOM 875 N N . PRO A 1 106 ? -11.606 -2.852 1.460 1.00 85.50 106 PRO A N 1
ATOM 876 C CA . PRO A 1 106 ? -11.495 -3.116 0.022 1.00 85.50 106 PRO A CA 1
ATOM 877 C C . PRO A 1 106 ? -10.743 -2.008 -0.728 1.00 85.50 106 PRO A C 1
ATOM 879 O O . PRO A 1 106 ? -9.951 -2.289 -1.628 1.00 85.50 106 PRO A O 1
ATOM 882 N N . LEU A 1 107 ? -10.943 -0.746 -0.339 1.00 84.25 107 LEU A N 1
ATOM 883 C CA 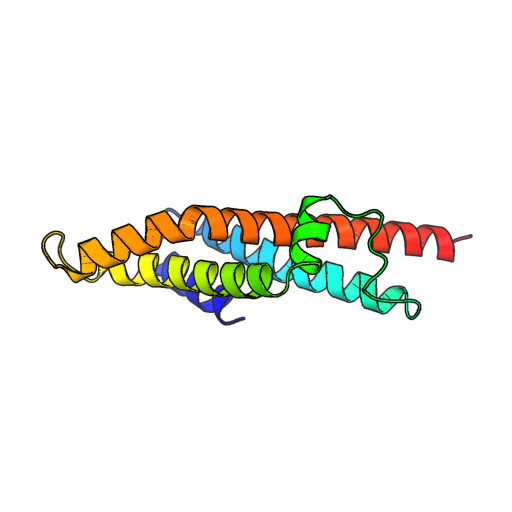. LEU A 1 107 ? -10.276 0.405 -0.956 1.00 84.25 107 LEU A CA 1
ATOM 884 C C . LEU A 1 107 ? -8.811 0.524 -0.518 1.00 84.25 107 LEU A C 1
ATOM 886 O O . LEU A 1 107 ? -7.963 0.900 -1.326 1.00 84.25 107 LEU A O 1
ATOM 890 N N . PHE A 1 108 ? -8.499 0.129 0.717 1.00 85.69 108 PHE A N 1
ATOM 891 C CA . PHE A 1 108 ? -7.133 -0.045 1.203 1.00 85.69 108 PHE A CA 1
ATOM 892 C C . PHE A 1 108 ? -6.391 -1.112 0.389 1.00 85.69 108 PHE A C 1
ATOM 894 O O . PHE A 1 108 ? -5.303 -0.844 -0.121 1.00 85.69 108 PHE A O 1
ATOM 901 N N . ALA A 1 109 ? -6.990 -2.293 0.199 1.00 85.44 109 ALA A N 1
ATOM 902 C CA . ALA A 1 109 ? -6.392 -3.366 -0.594 1.00 85.44 109 ALA A CA 1
ATOM 903 C C . ALA A 1 109 ? -6.164 -2.930 -2.049 1.00 85.44 109 ALA A C 1
ATOM 905 O O . ALA A 1 109 ? -5.088 -3.151 -2.605 1.00 85.44 109 ALA A O 1
ATOM 906 N N . TYR A 1 110 ? -7.143 -2.236 -2.637 1.00 84.38 110 TYR A N 1
ATOM 907 C CA . TYR A 1 110 ? -7.013 -1.649 -3.967 1.00 84.38 110 TYR A CA 1
ATOM 908 C C . TYR A 1 110 ? -5.849 -0.653 -4.044 1.00 84.38 110 TYR A C 1
ATOM 910 O O . TYR A 1 110 ? -5.025 -0.743 -4.953 1.00 84.38 110 TYR A O 1
ATOM 918 N N . LYS A 1 111 ? -5.717 0.255 -3.068 1.00 84.38 111 LYS A N 1
ATOM 919 C CA . LYS A 1 111 ? -4.615 1.227 -3.026 1.00 84.38 111 LYS A CA 1
ATOM 920 C C . LYS A 1 111 ? -3.256 0.535 -2.902 1.00 84.38 111 LYS A C 1
ATOM 922 O O . LYS A 1 111 ? -2.355 0.831 -3.687 1.00 84.38 111 LYS A O 1
ATOM 927 N N . THR A 1 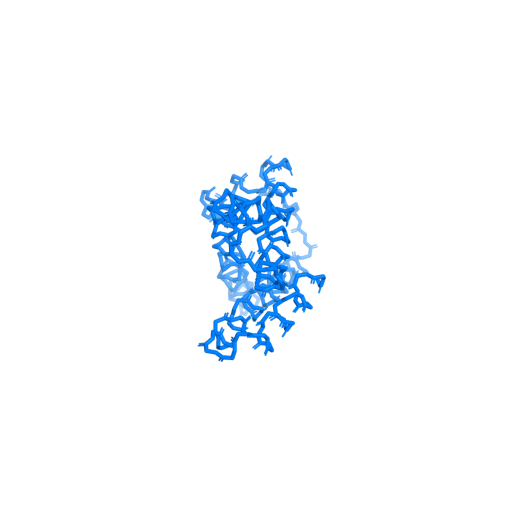112 ? -3.125 -0.431 -1.998 1.00 85.06 112 THR A N 1
ATOM 928 C CA . THR A 1 112 ? -1.897 -1.222 -1.829 1.00 85.06 112 THR A CA 1
ATOM 929 C C . THR A 1 112 ? -1.507 -1.939 -3.122 1.00 85.06 112 THR A C 1
ATOM 931 O O . THR A 1 112 ? -0.354 -1.866 -3.546 1.00 85.06 112 THR A O 1
ATOM 934 N N . LEU A 1 113 ? -2.475 -2.559 -3.805 1.00 85.44 113 LEU A N 1
ATOM 935 C CA . LEU A 1 113 ? -2.247 -3.211 -5.093 1.00 85.44 113 LEU A CA 1
ATOM 936 C C . LEU A 1 113 ? -1.805 -2.208 -6.167 1.00 85.44 113 LEU A C 1
ATOM 938 O O . LEU A 1 113 ? -0.865 -2.480 -6.909 1.00 85.44 113 LEU A O 1
ATOM 942 N N . THR A 1 114 ? -2.439 -1.033 -6.243 1.00 83.38 114 THR A N 1
ATOM 943 C CA . THR A 1 114 ? -2.041 -0.001 -7.215 1.00 83.38 114 THR A CA 1
ATOM 944 C C . THR A 1 114 ? -0.615 0.491 -6.982 1.00 83.38 114 THR A C 1
ATOM 946 O O . THR A 1 114 ? 0.128 0.625 -7.950 1.00 83.38 114 THR A O 1
ATOM 949 N N . ASN A 1 115 ? -0.195 0.675 -5.727 1.00 84.19 115 ASN A N 1
ATOM 950 C CA . ASN A 1 115 ? 1.176 1.067 -5.389 1.00 84.19 115 ASN A CA 1
ATOM 951 C C . ASN A 1 115 ? 2.196 -0.012 -5.793 1.00 84.19 115 ASN A C 1
ATOM 953 O O . ASN A 1 115 ? 3.248 0.300 -6.350 1.00 84.19 115 ASN A O 1
ATOM 957 N N . PHE A 1 116 ? 1.870 -1.288 -5.570 1.00 85.44 116 PHE A N 1
ATOM 958 C CA . PHE A 1 116 ? 2.712 -2.400 -6.012 1.00 85.44 116 PHE A CA 1
ATOM 959 C C . PHE A 1 116 ? 2.854 -2.433 -7.542 1.00 85.44 116 PHE A C 1
ATOM 961 O O . PHE A 1 116 ? 3.966 -2.496 -8.068 1.00 85.44 116 PHE A O 1
ATOM 968 N N . LEU A 1 117 ? 1.737 -2.311 -8.267 1.00 83.06 117 LEU A N 1
ATOM 969 C CA . LEU A 1 117 ? 1.733 -2.270 -9.732 1.00 83.06 117 LEU A CA 1
ATOM 970 C C . LEU A 1 117 ? 2.496 -1.058 -10.285 1.00 83.06 117 LEU A C 1
ATOM 972 O O . LEU A 1 117 ? 3.164 -1.183 -11.311 1.00 83.06 117 LEU A O 1
ATOM 976 N N . GLN A 1 118 ? 2.440 0.095 -9.610 1.00 81.00 118 GLN A N 1
ATOM 977 C CA . GLN A 1 118 ? 3.237 1.277 -9.960 1.00 81.00 118 GLN A CA 1
ATOM 978 C C . GLN A 1 118 ? 4.738 1.002 -9.865 1.00 81.00 118 GLN A C 1
ATOM 980 O O . GLN A 1 118 ? 5.472 1.395 -10.771 1.00 81.00 118 GLN A O 1
ATOM 985 N N . GLY A 1 119 ? 5.179 0.297 -8.819 1.00 82.50 119 GLY A N 1
ATOM 986 C CA . GLY A 1 119 ? 6.577 -0.101 -8.655 1.00 82.50 119 GLY A CA 1
ATOM 987 C C . GLY A 1 119 ? 7.053 -1.033 -9.767 1.00 82.50 119 GLY A C 1
ATOM 988 O O . GLY A 1 119 ? 8.052 -0.741 -10.422 1.00 82.50 119 GLY A O 1
ATOM 989 N N . VAL A 1 120 ? 6.301 -2.104 -10.045 1.00 83.56 120 VAL A N 1
ATOM 990 C CA . VAL A 1 120 ? 6.630 -3.063 -11.118 1.00 83.56 120 VAL A CA 1
ATOM 991 C C . VAL A 1 120 ? 6.682 -2.367 -12.480 1.00 83.56 120 VAL A C 1
ATOM 993 O O . VAL A 1 120 ? 7.644 -2.535 -13.227 1.00 83.56 120 VAL A O 1
ATOM 996 N N . TYR A 1 121 ? 5.681 -1.539 -12.784 1.00 81.06 121 TYR A N 1
ATOM 997 C CA . TYR A 1 121 ? 5.634 -0.781 -14.032 1.00 81.06 121 TYR A CA 1
ATOM 998 C C . TYR A 1 121 ? 6.789 0.228 -14.143 1.00 81.06 121 TYR A C 1
ATOM 1000 O O . TYR A 1 121 ? 7.371 0.382 -15.215 1.00 81.06 121 TYR A O 1
ATOM 1008 N N . GLY A 1 122 ? 7.156 0.885 -13.036 1.00 79.44 122 GLY A N 1
ATOM 1009 C CA . GLY A 1 122 ? 8.324 1.763 -12.956 1.00 79.44 122 GLY A CA 1
ATOM 1010 C C . GLY A 1 122 ? 9.618 1.029 -13.312 1.00 79.44 122 GLY A C 1
ATOM 1011 O O . GLY A 1 122 ? 10.336 1.472 -14.205 1.00 79.44 122 GLY A O 1
ATOM 1012 N N . CYS A 1 123 ? 9.866 -0.135 -12.704 1.00 82.44 123 CYS A N 1
ATOM 1013 C CA . CYS A 1 123 ? 11.033 -0.969 -13.011 1.00 82.44 123 CYS A CA 1
ATOM 1014 C C . CYS A 1 123 ? 11.086 -1.388 -14.485 1.00 82.44 123 CYS A C 1
ATOM 1016 O O . CYS A 1 123 ? 12.130 -1.267 -15.120 1.00 82.44 123 CYS A O 1
ATOM 1018 N N . SER A 1 124 ? 9.964 -1.844 -15.055 1.00 81.25 124 SER A N 1
ATOM 1019 C CA . SER A 1 124 ? 9.915 -2.245 -16.467 1.00 81.25 124 SER A CA 1
ATOM 1020 C C . SER A 1 124 ? 10.234 -1.091 -17.417 1.00 81.25 124 SER A C 1
ATOM 1022 O O . SER A 1 124 ? 10.873 -1.307 -18.442 1.00 81.25 124 SER A O 1
ATOM 1024 N N . ARG A 1 125 ? 9.812 0.136 -17.087 1.00 78.00 125 ARG A N 1
ATOM 1025 C CA . ARG A 1 125 ? 10.149 1.326 -17.877 1.00 78.00 125 ARG A CA 1
ATOM 1026 C C . ARG A 1 125 ? 11.628 1.683 -17.784 1.00 78.00 125 ARG A C 1
ATOM 1028 O O . ARG A 1 125 ? 12.225 1.950 -18.816 1.00 78.00 125 ARG A O 1
ATOM 1035 N N . ILE A 1 126 ? 12.210 1.654 -16.587 1.00 82.12 126 ILE A N 1
ATOM 1036 C CA . ILE A 1 126 ? 13.645 1.926 -16.394 1.00 82.12 126 ILE A CA 1
ATOM 1037 C C . ILE A 1 126 ? 14.480 0.928 -17.206 1.00 82.12 126 ILE A C 1
ATOM 1039 O O . ILE A 1 126 ? 15.348 1.330 -17.967 1.00 82.12 126 ILE A O 1
ATOM 1043 N N . MET A 1 127 ? 14.141 -0.362 -17.141 1.00 83.81 127 MET A N 1
ATOM 1044 C CA . MET A 1 127 ? 14.838 -1.398 -17.907 1.00 83.81 127 MET A CA 1
ATOM 1045 C C . MET A 1 127 ? 14.766 -1.167 -19.424 1.00 83.81 127 MET A C 1
ATOM 1047 O O . MET A 1 127 ? 15.749 -1.385 -20.125 1.00 83.81 127 MET A O 1
ATOM 1051 N N . ARG A 1 128 ? 13.612 -0.729 -19.948 1.00 80.88 128 ARG A N 1
ATOM 1052 C CA . ARG A 1 128 ? 13.474 -0.387 -21.375 1.00 80.88 128 ARG A CA 1
ATOM 1053 C C . ARG A 1 128 ? 14.368 0.794 -21.756 1.00 80.88 128 ARG A C 1
ATOM 1055 O O . ARG A 1 128 ? 15.052 0.711 -22.768 1.00 80.88 128 ARG A O 1
ATOM 1062 N N . TYR A 1 129 ? 14.404 1.830 -20.921 1.00 80.44 129 TYR A N 1
ATOM 1063 C CA . TYR A 1 129 ? 15.253 3.002 -21.131 1.00 80.44 129 TYR A CA 1
ATOM 1064 C C . TYR A 1 129 ? 16.744 2.637 -21.177 1.00 80.44 129 TYR A C 1
ATOM 1066 O O . TYR A 1 129 ? 17.472 3.107 -22.051 1.00 80.44 129 TYR A O 1
ATOM 1074 N N . ASP A 1 130 ? 17.191 1.760 -20.276 1.00 82.94 130 ASP A N 1
ATOM 1075 C CA . ASP A 1 130 ? 18.588 1.315 -20.231 1.00 82.94 130 ASP A CA 1
ATOM 1076 C C . ASP A 1 130 ? 18.980 0.526 -21.493 1.00 82.94 130 ASP A C 1
ATOM 1078 O O . ASP A 1 130 ? 20.063 0.734 -22.036 1.00 82.94 130 ASP A O 1
ATOM 1082 N N . ILE A 1 131 ? 18.093 -0.337 -22.006 1.00 85.69 131 ILE A N 1
ATOM 1083 C CA . ILE A 1 131 ? 18.327 -1.094 -23.251 1.00 85.69 131 ILE A CA 1
ATOM 1084 C C . ILE A 1 131 ? 18.369 -0.165 -24.475 1.00 85.69 131 ILE A C 1
ATOM 1086 O O . ILE A 1 131 ? 19.179 -0.373 -25.377 1.00 85.69 131 ILE A O 1
ATOM 1090 N N . GLU A 1 132 ? 17.500 0.847 -24.522 1.00 82.69 132 GLU A N 1
ATOM 1091 C CA . GLU A 1 132 ? 17.463 1.841 -25.603 1.00 82.69 132 GLU A CA 1
ATOM 1092 C C . GLU A 1 132 ? 18.707 2.738 -25.606 1.00 82.69 132 GLU A C 1
ATOM 1094 O O . GLU A 1 132 ? 19.187 3.097 -26.672 1.00 82.69 132 GLU A O 1
ATOM 1099 N N . THR A 1 133 ? 19.246 3.072 -24.430 1.00 78.19 133 THR A N 1
ATOM 1100 C CA . THR A 1 133 ? 20.435 3.934 -24.293 1.00 78.19 133 THR A CA 1
ATOM 1101 C C . THR A 1 133 ? 21.747 3.184 -24.561 1.00 78.19 133 THR A C 1
ATOM 1103 O O . THR A 1 133 ? 22.754 3.802 -24.898 1.00 78.19 133 THR A O 1
ATOM 1106 N N . ALA A 1 134 ? 21.764 1.860 -24.375 1.00 75.31 134 ALA A N 1
ATOM 1107 C CA . ALA A 1 134 ? 22.953 1.029 -24.569 1.00 75.31 134 ALA A CA 1
ATOM 1108 C C . ALA A 1 134 ? 23.218 0.624 -26.035 1.00 75.31 134 ALA A C 1
ATOM 1110 O O . ALA A 1 134 ? 24.309 0.127 -26.319 1.00 75.31 134 ALA A O 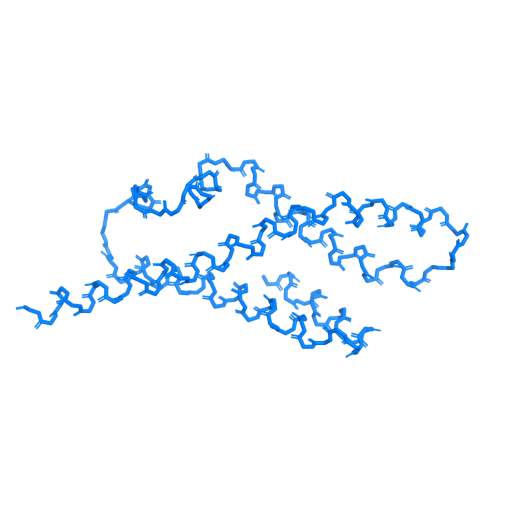1
ATOM 1111 N N . ASN A 1 135 ? 22.241 0.806 -26.935 1.00 53.69 135 ASN A N 1
ATOM 1112 C CA . ASN A 1 135 ? 22.376 0.590 -28.384 1.00 53.69 135 ASN A CA 1
ATOM 1113 C C . ASN A 1 135 ? 22.696 1.898 -29.113 1.00 53.69 135 ASN A C 1
ATOM 1115 O O . ASN A 1 135 ? 23.439 1.825 -30.117 1.00 53.69 135 ASN A O 1
#

Radius of gyration: 17.89 Å; chains: 1; bounding box: 43×23×54 Å

pLDDT: mean 77.25, std 11.26, range [40.31, 87.5]